Protein AF-A0A1T4TVL6-F1 (afdb_monomer_lite)

Secondary structure (DSSP, 8-state):
-EEEEEEE-SHHHHHHHHHTTGGGTEEEEESS---HHHHTT----S-EEEEETTS-EEEE--GGGGG-

Sequence (68 aa):
MNNKTLIADTHDIFDAFIVNGLHHNYSIYCQFPFNEDLVNQHSYGESFDIEFNDGHRHHQQDPYLLYK

Organism: NCBI:txid1935446

pLDDT: mean 89.46, std 13.77, range [42.38, 98.44]

Structure (mmCIF, N/CA/C/O backbone):
data_AF-A0A1T4TVL6-F1
#
_entry.id   AF-A0A1T4TVL6-F1
#
loop_
_atom_site.group_PDB
_atom_site.id
_atom_site.type_symbol
_atom_site.label_atom_id
_atom_site.label_alt_id
_atom_site.label_comp_id
_atom_site.label_asym_id
_atom_site.label_entity_id
_atom_site.label_seq_id
_atom_site.pdbx_PDB_ins_code
_atom_site.Cartn_x
_atom_site.Cartn_y
_atom_site.Cartn_z
_atom_site.occupancy
_atom_site.B_iso_or_equiv
_atom_site.auth_seq_id
_atom_site.auth_comp_id
_atom_site.auth_asym_id
_atom_site.auth_atom_id
_atom_site.pdbx_PDB_model_num
ATOM 1 N N . MET A 1 1 ? -5.736 8.131 12.834 1.00 57.25 1 MET A N 1
ATOM 2 C CA . MET A 1 1 ? -4.698 7.257 12.245 1.00 57.25 1 MET A CA 1
ATOM 3 C C . MET A 1 1 ? -3.590 7.046 13.254 1.00 57.25 1 MET A C 1
ATOM 5 O O . MET A 1 1 ? -3.307 7.952 14.029 1.00 57.25 1 MET A O 1
ATOM 9 N N . ASN A 1 2 ? -3.020 5.844 13.296 1.00 63.06 2 ASN A N 1
ATOM 10 C CA . ASN A 1 2 ? -1.883 5.536 14.157 1.00 63.06 2 ASN A CA 1
ATOM 11 C C . ASN A 1 2 ? -0.604 6.172 13.577 1.00 63.06 2 ASN A C 1
ATOM 13 O O . ASN A 1 2 ? -0.453 6.218 12.362 1.00 63.06 2 ASN A O 1
ATOM 17 N N . ASN A 1 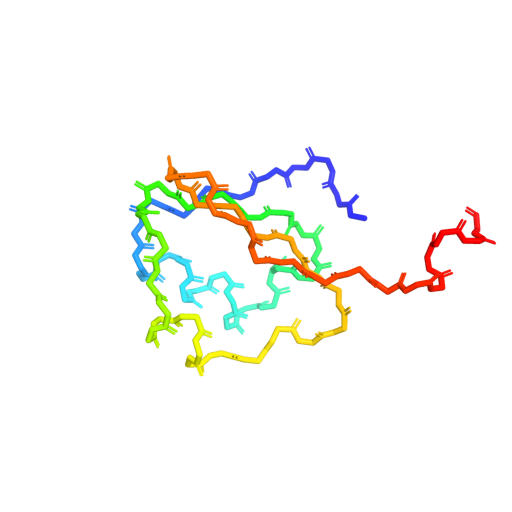3 ? 0.343 6.605 14.415 1.00 73.44 3 ASN A N 1
ATOM 18 C CA . ASN A 1 3 ? 1.585 7.272 13.969 1.00 73.44 3 ASN A CA 1
ATOM 19 C C . ASN A 1 3 ? 2.594 6.322 13.291 1.00 73.44 3 ASN A C 1
ATOM 21 O O . ASN A 1 3 ? 3.747 6.689 13.073 1.00 73.44 3 ASN A O 1
ATOM 25 N N . LYS A 1 4 ? 2.204 5.072 13.032 1.00 89.44 4 LYS A N 1
ATOM 26 C CA . LYS A 1 4 ? 3.056 4.058 12.416 1.00 89.44 4 LYS A CA 1
ATOM 27 C C . LYS A 1 4 ? 2.659 3.897 10.955 1.00 89.44 4 LYS A C 1
ATOM 29 O O . LYS A 1 4 ? 1.486 3.672 10.669 1.00 89.44 4 LYS A O 1
ATOM 34 N N . THR A 1 5 ? 3.648 3.951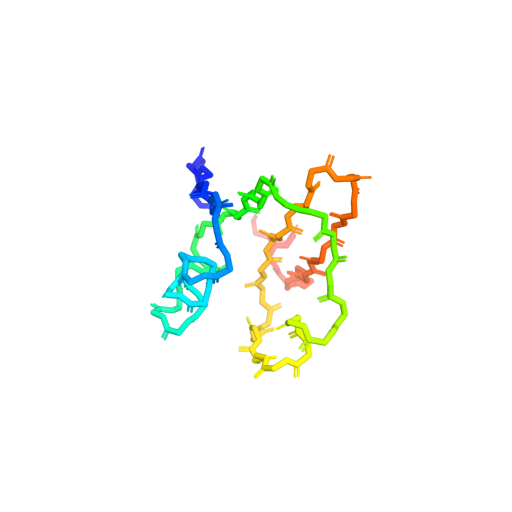 10.073 1.00 94.88 5 THR A N 1
ATOM 35 C CA . THR A 1 5 ? 3.490 3.660 8.647 1.00 94.88 5 THR A CA 1
ATOM 36 C C . THR A 1 5 ? 3.879 2.211 8.385 1.00 94.88 5 THR A C 1
ATOM 38 O O . THR A 1 5 ? 4.934 1.761 8.839 1.00 94.88 5 THR A O 1
ATOM 41 N N . LEU A 1 6 ? 3.030 1.477 7.671 1.00 97.38 6 LEU A N 1
ATOM 42 C CA . LEU A 1 6 ? 3.362 0.148 7.167 1.00 97.38 6 LEU A CA 1
ATOM 43 C C . LEU A 1 6 ? 4.106 0.283 5.840 1.00 97.38 6 LEU A C 1
ATOM 45 O O . LEU A 1 6 ? 3.717 1.082 4.994 1.00 97.38 6 LEU A O 1
ATOM 49 N N . ILE A 1 7 ? 5.166 -0.500 5.657 1.00 98.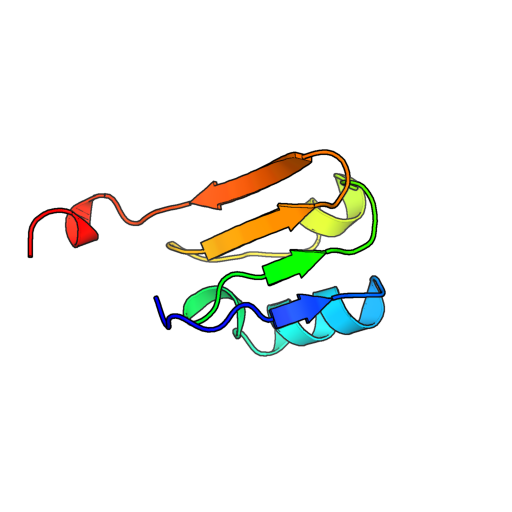06 7 ILE A N 1
ATOM 50 C CA . ILE A 1 7 ? 5.944 -0.508 4.417 1.00 98.06 7 ILE A CA 1
ATOM 51 C C . ILE A 1 7 ? 5.542 -1.734 3.605 1.00 98.06 7 ILE A C 1
ATOM 53 O O . ILE A 1 7 ? 5.709 -2.857 4.077 1.00 98.06 7 ILE A O 1
ATOM 57 N N . ALA A 1 8 ? 5.008 -1.512 2.407 1.00 98.12 8 ALA A N 1
ATOM 58 C CA . ALA A 1 8 ? 4.758 -2.555 1.425 1.00 98.12 8 ALA A CA 1
ATOM 59 C C . ALA A 1 8 ? 5.881 -2.524 0.383 1.00 98.12 8 ALA A C 1
ATOM 61 O O . ALA A 1 8 ? 5.932 -1.643 -0.471 1.00 98.12 8 ALA A O 1
ATOM 62 N N . ASP A 1 9 ? 6.822 -3.458 0.475 1.00 97.38 9 ASP A N 1
ATOM 63 C CA . ASP A 1 9 ? 7.952 -3.559 -0.457 1.00 97.38 9 ASP A CA 1
ATOM 64 C C . ASP A 1 9 ? 7.596 -4.293 -1.765 1.00 97.38 9 ASP A C 1
ATOM 66 O O . ASP A 1 9 ? 8.294 -4.166 -2.769 1.00 97.38 9 ASP A O 1
ATOM 70 N N . THR A 1 10 ? 6.479 -5.020 -1.768 1.00 97.75 10 THR A N 1
ATOM 71 C CA . THR A 1 10 ? 5.975 -5.841 -2.872 1.00 97.75 10 THR A CA 1
ATOM 72 C C . THR A 1 10 ? 4.461 -5.690 -3.011 1.00 97.75 10 THR A C 1
ATOM 74 O O . THR A 1 10 ? 3.772 -5.328 -2.052 1.00 97.75 10 THR A O 1
ATOM 77 N N . HIS A 1 11 ? 3.928 -6.001 -4.199 1.00 97.19 11 HIS A N 1
ATOM 78 C CA . HIS A 1 11 ? 2.479 -5.999 -4.435 1.00 97.19 11 HIS A CA 1
ATOM 79 C C . HIS A 1 11 ? 1.753 -7.006 -3.525 1.00 97.19 11 HIS A C 1
ATOM 81 O O . HIS A 1 11 ? 0.712 -6.673 -2.977 1.00 97.19 11 HIS A O 1
ATOM 87 N N . ASP A 1 12 ? 2.346 -8.175 -3.260 1.00 97.31 12 ASP A N 1
ATOM 88 C CA . ASP A 1 12 ? 1.748 -9.191 -2.380 1.00 97.31 12 ASP A CA 1
ATOM 89 C C . ASP A 1 12 ? 1.586 -8.691 -0.932 1.00 97.31 12 ASP A C 1
ATOM 91 O O . ASP A 1 12 ? 0.573 -8.956 -0.279 1.00 97.31 12 ASP A O 1
ATOM 95 N N . ILE A 1 13 ? 2.570 -7.943 -0.412 1.00 98.06 13 ILE A N 1
ATOM 96 C CA . ILE A 1 13 ? 2.477 -7.345 0.929 1.00 98.06 13 ILE A CA 1
ATOM 97 C C . ILE A 1 13 ? 1.435 -6.227 0.949 1.00 98.06 13 ILE A C 1
ATOM 99 O O . ILE A 1 13 ? 0.669 -6.125 1.910 1.00 98.06 13 ILE A O 1
ATOM 103 N N . PHE A 1 14 ? 1.379 -5.411 -0.106 1.00 97.94 14 PHE A N 1
ATOM 104 C CA . PHE A 1 14 ? 0.333 -4.407 -0.257 1.00 97.94 14 PHE A CA 1
ATOM 105 C C . PHE A 1 14 ? -1.054 -5.052 -0.221 1.00 97.94 14 PHE A C 1
ATOM 107 O O . PHE A 1 14 ? -1.859 -4.702 0.641 1.00 97.94 14 PHE A O 1
ATOM 114 N N . ASP A 1 15 ? -1.298 -6.054 -1.063 1.00 97.06 15 ASP A N 1
ATOM 115 C CA . ASP A 1 15 ? -2.565 -6.781 -1.120 1.00 97.06 15 ASP A CA 1
ATOM 116 C C . ASP A 1 15 ? -2.927 -7.380 0.241 1.00 97.06 15 ASP A C 1
ATOM 118 O O . ASP A 1 15 ? -4.060 -7.239 0.704 1.00 97.06 15 ASP A O 1
ATOM 122 N N . ALA A 1 16 ? -1.958 -7.972 0.945 1.00 97.62 16 ALA A N 1
ATOM 123 C CA . ALA A 1 16 ? -2.173 -8.483 2.291 1.00 97.62 16 ALA A CA 1
ATOM 124 C C . ALA A 1 16 ? -2.611 -7.378 3.268 1.00 97.62 16 ALA A C 1
ATOM 126 O O . ALA A 1 16 ? -3.529 -7.596 4.063 1.00 97.62 16 ALA A O 1
ATOM 127 N N . PHE A 1 17 ? -2.010 -6.186 3.222 1.00 97.00 17 PHE A N 1
ATOM 128 C CA . PHE A 1 17 ? -2.431 -5.063 4.064 1.00 97.00 17 PHE A CA 1
ATOM 129 C C . PHE A 1 17 ? -3.846 -4.586 3.737 1.00 97.00 17 PHE A C 1
ATOM 131 O O . PHE A 1 17 ? -4.600 -4.244 4.656 1.00 97.00 17 PHE A O 1
ATOM 138 N N . ILE A 1 18 ? -4.219 -4.575 2.455 1.00 96.38 18 ILE A N 1
ATOM 139 C CA . ILE A 1 18 ? -5.552 -4.147 2.037 1.00 96.38 18 ILE A CA 1
ATOM 140 C C . ILE A 1 18 ? -6.609 -5.174 2.447 1.00 96.38 18 ILE A C 1
ATOM 142 O O . ILE A 1 18 ? -7.548 -4.817 3.158 1.00 96.38 18 ILE A O 1
ATOM 146 N N . VAL A 1 19 ? -6.406 -6.454 2.125 1.00 95.69 19 VAL A N 1
ATOM 147 C CA . VAL 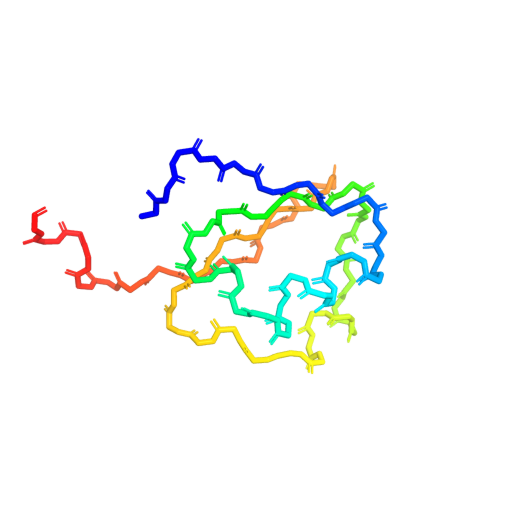A 1 19 ? -7.329 -7.557 2.450 1.00 95.69 19 VAL A CA 1
ATOM 148 C C . VAL A 1 19 ? -7.543 -7.716 3.958 1.00 95.69 19 VAL A C 1
ATOM 150 O O . VAL A 1 19 ? -8.650 -8.022 4.395 1.00 95.69 19 VAL A O 1
ATOM 153 N N . ASN A 1 20 ? -6.516 -7.468 4.777 1.00 95.62 20 ASN A N 1
ATOM 154 C CA . ASN A 1 20 ? -6.635 -7.512 6.240 1.00 95.62 20 ASN A CA 1
ATOM 155 C C . ASN A 1 20 ? -7.176 -6.206 6.857 1.00 95.62 20 ASN A C 1
ATOM 157 O O . ASN A 1 20 ? -7.241 -6.092 8.082 1.00 95.62 20 ASN A O 1
ATOM 161 N N . GLY A 1 21 ? -7.537 -5.202 6.050 1.00 94.31 21 GLY A N 1
ATOM 162 C CA . GLY A 1 21 ? -8.107 -3.941 6.535 1.00 94.31 21 GLY A CA 1
ATOM 163 C C . GLY A 1 21 ? -7.118 -3.045 7.291 1.00 94.31 21 GLY A C 1
ATOM 164 O O . GLY A 1 21 ? -7.530 -2.163 8.045 1.00 94.31 21 GLY A O 1
ATOM 165 N N . LEU A 1 22 ? -5.804 -3.248 7.134 1.00 94.75 22 LEU A N 1
ATOM 166 C CA . LEU A 1 22 ? -4.799 -2.478 7.880 1.00 94.75 22 LEU A CA 1
ATOM 167 C C . LEU A 1 22 ? -4.756 -1.005 7.450 1.00 94.75 22 LEU A C 1
ATOM 169 O O . LEU A 1 22 ? -4.484 -0.132 8.277 1.00 94.75 22 LEU A O 1
ATOM 173 N N . HIS A 1 23 ? -5.099 -0.729 6.192 1.00 93.81 23 HIS A N 1
ATOM 174 C CA . HIS A 1 23 ? -5.187 0.610 5.603 1.00 93.81 23 HIS A CA 1
ATOM 175 C C . HIS A 1 23 ? -6.184 1.547 6.311 1.00 93.81 23 HIS A C 1
ATOM 177 O O . HIS A 1 23 ? -6.045 2.763 6.217 1.00 93.81 23 HIS A O 1
ATOM 183 N N . HIS A 1 24 ? -7.147 1.012 7.072 1.00 91.38 24 HIS A N 1
ATOM 184 C CA . HIS A 1 24 ? -8.063 1.824 7.882 1.00 91.38 24 HIS A CA 1
ATOM 185 C C . HIS A 1 24 ? -7.387 2.454 9.110 1.00 91.38 24 HIS A C 1
ATOM 187 O O . HIS A 1 24 ? -7.832 3.476 9.630 1.00 91.38 24 HIS A O 1
ATOM 193 N N . ASN A 1 25 ? -6.324 1.824 9.618 1.00 91.44 25 ASN A N 1
ATOM 194 C CA . ASN A 1 25 ? -5.703 2.186 10.894 1.00 91.44 25 ASN A CA 1
ATOM 195 C C . ASN A 1 25 ? -4.309 2.797 10.728 1.00 91.44 25 ASN A C 1
ATOM 197 O O . ASN A 1 25 ? -3.877 3.591 11.576 1.00 91.44 25 ASN A O 1
ATOM 201 N N . TYR A 1 26 ? -3.619 2.428 9.652 1.00 93.94 26 TYR A N 1
ATOM 202 C CA . TYR A 1 26 ? -2.236 2.784 9.373 1.00 93.94 26 TYR A CA 1
ATOM 203 C C . TYR A 1 26 ? -2.121 3.400 7.982 1.00 93.94 26 TYR A C 1
ATOM 205 O O . TYR A 1 26 ? -2.734 2.901 7.039 1.00 93.94 26 TYR A O 1
ATOM 213 N N . SER A 1 27 ? -1.284 4.431 7.848 1.00 95.19 27 SER A N 1
ATOM 214 C CA . SER A 1 27 ? -0.803 4.837 6.526 1.00 95.19 27 SER A CA 1
ATOM 215 C C . SER A 1 27 ? 0.077 3.730 5.949 1.00 95.19 27 SER A C 1
ATOM 217 O O . SER A 1 27 ? 0.809 3.058 6.687 1.00 95.19 27 SER A O 1
ATOM 219 N N . ILE A 1 28 ? 0.036 3.558 4.635 1.00 97.12 28 ILE A N 1
ATOM 220 C CA . ILE A 1 28 ? 0.853 2.584 3.912 1.00 97.12 28 ILE A CA 1
ATOM 221 C C . ILE A 1 28 ? 1.794 3.340 2.979 1.00 97.12 28 ILE A C 1
ATOM 223 O O . ILE A 1 28 ? 1.374 4.251 2.273 1.00 97.12 28 ILE A O 1
ATOM 227 N N . TYR A 1 29 ? 3.064 2.950 2.970 1.00 98.19 29 TYR A N 1
ATOM 228 C CA . TYR A 1 29 ? 4.044 3.405 1.993 1.00 98.19 29 TYR A CA 1
ATOM 229 C C . TYR A 1 29 ? 4.502 2.229 1.128 1.00 98.19 29 TYR A C 1
ATOM 231 O O . TYR A 1 29 ? 5.054 1.251 1.640 1.00 98.19 29 TYR A O 1
ATOM 239 N N . CYS A 1 30 ? 4.283 2.332 -0.176 1.00 98.44 30 CYS A N 1
ATOM 240 C CA . CYS A 1 30 ? 4.660 1.343 -1.174 1.00 98.44 30 CYS A CA 1
ATOM 241 C C . CYS A 1 30 ? 6.055 1.662 -1.733 1.00 98.44 30 CYS A C 1
ATOM 243 O O . CYS A 1 30 ? 6.282 2.752 -2.254 1.00 98.44 30 CYS A O 1
ATOM 245 N N . GLN A 1 31 ? 6.992 0.707 -1.691 1.00 98.25 31 GLN A N 1
ATOM 246 C CA . GLN A 1 31 ? 8.339 0.865 -2.276 1.00 98.25 31 GLN A CA 1
ATOM 247 C C . GLN A 1 31 ? 8.387 0.595 -3.789 1.00 98.25 31 GLN A C 1
ATOM 249 O O . GLN A 1 31 ? 9.461 0.405 -4.360 1.00 98.25 31 GLN A O 1
ATOM 254 N N . PHE A 1 32 ? 7.227 0.601 -4.434 1.00 98.00 32 PHE A N 1
ATOM 255 C CA . PHE A 1 32 ? 7.024 0.430 -5.864 1.00 98.00 32 PHE A CA 1
ATOM 256 C C . PHE A 1 32 ? 6.158 1.589 -6.394 1.00 98.00 32 PHE A C 1
ATOM 258 O O . PHE A 1 32 ? 5.439 2.212 -5.601 1.00 98.00 32 PHE A O 1
ATOM 265 N N . PRO A 1 33 ? 6.252 1.917 -7.697 1.00 97.88 33 PRO A N 1
ATOM 266 C CA . PRO A 1 33 ? 5.514 3.036 -8.276 1.00 97.88 33 PRO A CA 1
ATOM 267 C C . PRO A 1 33 ? 4.013 2.749 -8.322 1.00 97.88 33 PRO A C 1
ATOM 269 O O . PRO A 1 33 ? 3.582 1.597 -8.232 1.00 97.88 33 PRO A O 1
ATOM 272 N N . PHE A 1 34 ? 3.213 3.797 -8.491 1.00 97.50 34 PHE A N 1
ATOM 273 C CA . PHE A 1 34 ? 1.773 3.658 -8.619 1.00 97.50 34 PHE A CA 1
ATOM 274 C C . PHE A 1 34 ? 1.398 2.765 -9.803 1.00 97.50 34 PHE A C 1
ATOM 276 O O . PHE A 1 34 ? 1.933 2.875 -10.908 1.00 97.50 34 PHE A O 1
ATOM 283 N N . ASN A 1 35 ? 0.432 1.886 -9.554 1.00 95.56 35 ASN A N 1
ATOM 284 C CA . ASN A 1 35 ? -0.155 1.019 -10.555 1.00 95.56 35 ASN A CA 1
ATOM 285 C C . ASN A 1 35 ? -1.678 1.090 -10.421 1.00 95.56 35 ASN A C 1
ATOM 287 O O . ASN A 1 35 ? -2.248 0.586 -9.454 1.00 95.56 35 ASN A O 1
ATOM 291 N N . GLU A 1 36 ? -2.323 1.727 -11.395 1.00 95.12 36 GLU A N 1
ATOM 292 C CA . GLU A 1 36 ? -3.772 1.920 -11.413 1.00 95.12 36 GLU A CA 1
ATOM 293 C C . GLU A 1 36 ? -4.537 0.588 -11.404 1.00 95.12 36 GLU A C 1
ATOM 295 O O . GLU A 1 36 ? -5.507 0.450 -10.660 1.00 95.12 36 GLU A O 1
ATOM 300 N N . ASP A 1 37 ? -4.063 -0.418 -12.145 1.00 94.94 37 ASP A N 1
ATOM 301 C CA . ASP A 1 37 ? -4.693 -1.741 -12.183 1.00 94.94 37 ASP A CA 1
ATOM 302 C C . ASP A 1 37 ? -4.620 -2.441 -10.824 1.00 94.94 37 ASP A C 1
ATOM 304 O O . ASP A 1 37 ? -5.560 -3.131 -10.444 1.00 94.94 37 ASP A O 1
ATOM 308 N N . LEU A 1 38 ? -3.518 -2.272 -10.085 1.00 92.75 38 LEU A N 1
ATOM 309 C CA . LEU A 1 38 ? -3.365 -2.813 -8.730 1.00 92.75 38 LEU A CA 1
ATOM 310 C C . LEU A 1 38 ? -4.313 -2.115 -7.750 1.00 92.75 38 LEU A C 1
ATOM 312 O O . LEU A 1 38 ? -4.967 -2.770 -6.944 1.00 92.75 38 LEU A O 1
ATOM 316 N N . VAL A 1 39 ? -4.400 -0.785 -7.815 1.00 93.62 39 VAL A N 1
ATOM 317 C CA . VAL A 1 39 ? -5.235 -0.006 -6.892 1.00 93.62 39 VAL A CA 1
ATOM 318 C C . VAL A 1 39 ? -6.724 -0.263 -7.126 1.00 93.62 39 VAL A C 1
ATOM 320 O O . VAL A 1 39 ? -7.482 -0.473 -6.183 1.00 93.62 39 VAL A O 1
ATOM 323 N N . ASN A 1 40 ? -7.145 -0.338 -8.386 1.00 93.44 40 ASN A N 1
ATOM 324 C CA . ASN A 1 40 ? -8.547 -0.542 -8.746 1.00 93.44 40 ASN A CA 1
ATOM 325 C C . ASN A 1 40 ? -9.075 -1.958 -8.440 1.00 93.44 40 ASN A C 1
ATOM 327 O O . ASN A 1 40 ? -10.278 -2.194 -8.554 1.00 93.44 40 ASN A O 1
ATOM 331 N N . GLN A 1 41 ? -8.215 -2.902 -8.039 1.00 93.94 41 GLN A N 1
ATOM 332 C CA . GLN A 1 41 ? -8.635 -4.240 -7.598 1.00 93.94 41 GLN A CA 1
ATOM 333 C C . GLN A 1 41 ? -9.285 -4.243 -6.213 1.00 93.94 41 GLN A C 1
ATOM 335 O O . GLN A 1 41 ? -9.972 -5.204 -5.861 1.00 93.94 41 GLN A O 1
ATOM 340 N N . HIS A 1 42 ? -9.088 -3.183 -5.428 1.00 92.25 42 HIS A N 1
ATOM 341 C CA . HIS A 1 42 ? -9.482 -3.149 -4.027 1.00 92.25 42 HIS A CA 1
ATOM 342 C C . HIS A 1 42 ? -10.533 -2.080 -3.733 1.00 92.25 42 HIS A C 1
ATOM 344 O O . HIS A 1 42 ? -10.680 -1.085 -4.436 1.00 92.25 42 HIS A O 1
ATOM 350 N N . SER A 1 43 ? -11.271 -2.281 -2.642 1.00 89.06 43 SER A N 1
ATOM 351 C CA . SER A 1 43 ? -12.169 -1.278 -2.062 1.00 89.06 43 SER A CA 1
ATOM 352 C C . SER A 1 43 ? -11.636 -0.859 -0.695 1.00 89.06 43 SER A C 1
ATOM 354 O O . SER A 1 43 ? -11.568 -1.681 0.214 1.00 89.06 43 SER A O 1
ATOM 356 N N . TYR A 1 44 ? -11.275 0.416 -0.549 1.00 90.50 44 TYR A N 1
ATOM 357 C CA . TYR A 1 44 ? -10.530 0.929 0.612 1.00 90.50 44 TYR A CA 1
ATOM 358 C C . TYR A 1 44 ? -11.402 1.534 1.729 1.00 90.50 44 TYR A C 1
ATOM 360 O O . TYR A 1 44 ? -10.905 1.956 2.775 1.00 90.50 44 TYR A O 1
ATOM 368 N N . GLY A 1 45 ? -12.718 1.600 1.517 1.00 86.19 45 GLY A N 1
ATOM 369 C CA . GLY A 1 45 ? -13.651 2.220 2.458 1.00 86.19 45 GLY A CA 1
ATOM 370 C C . GLY A 1 45 ? -13.511 3.744 2.541 1.00 86.19 45 GLY A C 1
ATOM 371 O O . GLY A 1 45 ? -13.105 4.404 1.587 1.00 86.19 45 GLY A O 1
ATOM 372 N N . GLU A 1 46 ? -13.915 4.315 3.677 1.00 83.25 46 GLU A N 1
ATOM 373 C CA . GLU A 1 46 ? -14.143 5.762 3.802 1.00 83.25 46 GLU A CA 1
ATOM 374 C C . GLU A 1 46 ? -12.892 6.575 4.160 1.00 83.25 46 GLU A C 1
ATOM 376 O O . GLU A 1 46 ? -12.850 7.776 3.888 1.00 83.25 46 GLU A O 1
ATOM 381 N N . SER A 1 47 ? -11.881 5.939 4.758 1.00 89.06 47 SER A N 1
ATOM 382 C CA . SER A 1 47 ? -10.668 6.608 5.231 1.00 89.06 47 SER A CA 1
ATOM 383 C C . SER A 1 47 ? -9.445 5.704 5.087 1.00 89.06 47 SER A C 1
ATOM 385 O O . SER A 1 47 ? -9.416 4.604 5.647 1.00 89.06 47 SER A O 1
ATOM 387 N N . PHE A 1 48 ? -8.453 6.166 4.326 1.00 93.62 48 P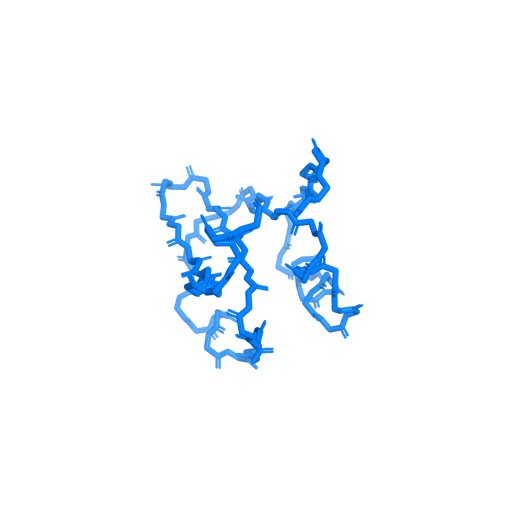HE A N 1
ATOM 388 C CA . PHE A 1 48 ? -7.186 5.479 4.078 1.00 93.62 48 PHE A CA 1
ATOM 389 C C . PHE A 1 48 ? -6.131 6.455 3.542 1.00 93.62 48 PHE A C 1
ATOM 391 O O . PHE A 1 48 ? -6.450 7.514 2.999 1.00 93.62 48 PHE A O 1
ATOM 398 N N . ASP A 1 49 ? -4.860 6.080 3.663 1.00 95.31 49 ASP A N 1
ATOM 399 C CA . ASP A 1 49 ? -3.733 6.892 3.210 1.00 95.31 49 ASP A CA 1
ATOM 400 C C . ASP A 1 49 ? -2.596 6.006 2.704 1.00 95.31 49 ASP A C 1
ATOM 402 O O . ASP A 1 49 ? -1.958 5.293 3.483 1.00 95.31 49 ASP A O 1
ATOM 406 N N . ILE A 1 50 ? -2.380 6.023 1.391 1.00 96.50 50 ILE A N 1
ATOM 407 C CA . ILE A 1 50 ? -1.414 5.176 0.697 1.00 96.50 50 ILE A CA 1
ATOM 408 C C . ILE A 1 50 ? -0.525 6.071 -0.169 1.00 96.50 50 ILE A C 1
ATOM 410 O O . ILE A 1 50 ? -1.008 6.790 -1.044 1.00 96.50 50 ILE A O 1
ATOM 414 N N . GLU A 1 51 ? 0.781 6.012 0.054 1.00 97.88 51 GLU A N 1
ATOM 415 C CA . GLU A 1 51 ? 1.791 6.739 -0.718 1.00 97.88 51 GLU A CA 1
ATOM 416 C C . GLU A 1 51 ? 2.700 5.755 -1.459 1.00 97.88 51 GLU A C 1
ATOM 418 O O . GLU A 1 51 ? 3.084 4.725 -0.912 1.00 97.88 51 GLU A O 1
ATOM 423 N N . PHE A 1 52 ? 3.042 6.069 -2.704 1.00 98.25 52 PHE A N 1
ATOM 424 C CA . PHE A 1 52 ? 3.913 5.270 -3.563 1.00 98.25 52 PHE A CA 1
ATOM 425 C C . PHE A 1 52 ? 5.276 5.951 -3.724 1.00 98.25 52 PHE A C 1
ATOM 427 O O . PHE A 1 52 ? 5.415 7.162 -3.538 1.00 98.25 52 PHE A O 1
ATOM 434 N N . ASN A 1 53 ? 6.310 5.183 -4.067 1.00 97.62 53 ASN A N 1
ATOM 435 C CA . ASN A 1 53 ? 7.686 5.693 -4.103 1.00 97.62 53 ASN A CA 1
ATOM 436 C C . ASN A 1 53 ? 7.969 6.716 -5.222 1.00 97.62 53 ASN A C 1
ATOM 438 O O . ASN A 1 53 ? 9.008 7.374 -5.201 1.00 97.62 53 ASN A O 1
ATOM 442 N N . ASP A 1 54 ? 7.053 6.855 -6.177 1.00 97.44 54 ASP A N 1
ATOM 443 C CA . ASP A 1 54 ? 7.063 7.858 -7.242 1.00 97.44 54 ASP A CA 1
ATOM 444 C C . ASP A 1 54 ? 6.390 9.177 -6.820 1.00 97.44 54 ASP A C 1
ATOM 446 O O . ASP A 1 54 ? 6.312 10.121 -7.608 1.00 97.44 54 ASP A O 1
ATOM 450 N N . GLY A 1 55 ? 5.933 9.258 -5.567 1.00 96.31 5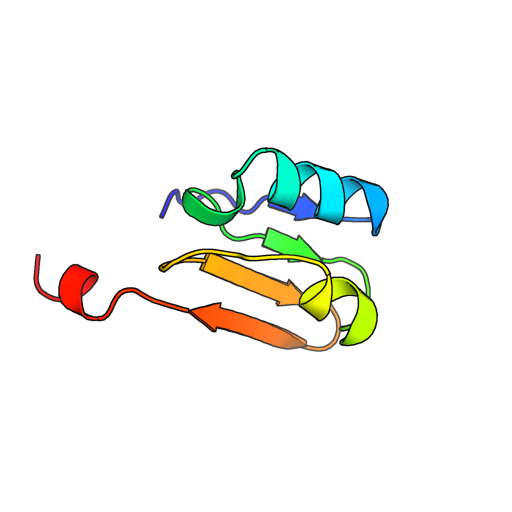5 GLY A N 1
ATOM 451 C CA . GLY A 1 55 ? 5.271 10.419 -4.982 1.00 96.31 55 GLY A CA 1
ATOM 452 C C . GLY A 1 55 ? 3.763 10.465 -5.227 1.00 96.31 55 GLY A C 1
ATOM 453 O O . GLY A 1 55 ? 3.106 11.398 -4.760 1.00 96.31 55 GLY A O 1
ATOM 454 N N . HIS A 1 56 ? 3.186 9.486 -5.930 1.00 97.69 56 HIS A N 1
ATOM 455 C CA . HIS A 1 56 ? 1.738 9.386 -6.052 1.00 97.69 56 HIS A CA 1
ATOM 456 C C . HIS A 1 56 ? 1.108 9.052 -4.691 1.00 97.69 56 HIS A C 1
ATOM 458 O O . HIS A 1 56 ? 1.615 8.213 -3.945 1.00 97.69 56 HIS A O 1
ATOM 464 N N . ARG A 1 57 ? -0.033 9.675 -4.368 1.00 96.38 57 ARG A N 1
ATOM 465 C CA . ARG A 1 57 ? -0.733 9.452 -3.096 1.00 96.38 57 ARG A CA 1
ATOM 466 C C . ARG A 1 57 ? -2.209 9.155 -3.314 1.00 96.38 57 ARG A C 1
ATOM 468 O O . ARG A 1 57 ? -2.985 10.044 -3.657 1.00 96.38 57 ARG A O 1
ATOM 475 N N . HIS A 1 58 ? -2.593 7.912 -3.057 1.00 95.19 58 HIS A N 1
ATOM 476 C CA . HIS A 1 58 ? -3.973 7.454 -3.070 1.00 95.19 58 HIS A CA 1
ATOM 477 C C . HIS A 1 58 ? -4.522 7.531 -1.644 1.00 95.19 58 HIS A C 1
ATOM 479 O O . HIS A 1 58 ? -4.143 6.746 -0.778 1.00 95.19 58 HIS A O 1
ATOM 485 N N . HIS A 1 59 ? -5.380 8.509 -1.371 1.00 93.75 59 HIS A N 1
ATOM 486 C CA . HIS A 1 59 ? -5.925 8.703 -0.034 1.00 93.75 59 HIS A CA 1
ATOM 487 C C . HIS A 1 59 ? -7.362 9.202 -0.088 1.00 93.75 59 HIS A C 1
ATOM 489 O O . HIS A 1 59 ? -7.761 9.919 -1.006 1.00 93.75 59 HIS A O 1
ATOM 495 N N . GLN A 1 60 ? -8.108 8.865 0.952 1.00 90.69 60 GLN A N 1
ATOM 496 C CA . GLN A 1 60 ? -9.392 9.463 1.259 1.00 90.69 60 GLN A CA 1
ATOM 497 C C . GLN A 1 60 ? -9.412 9.749 2.753 1.00 90.69 60 GLN A C 1
ATOM 499 O O . GLN A 1 60 ? -9.023 8.907 3.557 1.00 90.69 60 GLN A O 1
ATOM 504 N N . GLN A 1 61 ? -9.838 10.946 3.134 1.00 79.06 61 GLN A N 1
ATOM 505 C CA . GLN A 1 61 ? -10.059 11.289 4.532 1.00 79.06 61 GLN A CA 1
ATOM 506 C C . GLN A 1 61 ? -11.549 11.486 4.744 1.00 79.06 61 GLN A C 1
ATOM 508 O O . GLN A 1 61 ? -12.191 12.197 3.970 1.00 79.06 61 GLN A O 1
ATOM 513 N N . ASP A 1 62 ? -12.081 10.881 5.804 1.00 68.56 62 ASP A N 1
ATOM 514 C CA . ASP A 1 62 ? -13.432 11.186 6.255 1.00 68.56 62 ASP A CA 1
ATOM 515 C C . ASP A 1 62 ? -13.490 12.681 6.639 1.00 68.56 62 ASP A C 1
ATOM 517 O O . ASP A 1 62 ? -12.801 13.101 7.582 1.00 68.56 62 ASP A O 1
ATOM 521 N N . PRO A 1 63 ? -14.294 13.503 5.937 1.00 63.22 63 PRO A N 1
ATOM 522 C CA . PRO A 1 63 ? -14.396 14.933 6.210 1.00 63.22 63 PRO A CA 1
ATOM 523 C C . PRO A 1 63 ? -14.888 15.238 7.633 1.00 63.22 63 PRO A C 1
ATOM 525 O O . PRO A 1 63 ? -14.673 16.345 8.127 1.00 63.22 63 PRO A O 1
ATOM 528 N N . TYR A 1 64 ? -15.508 14.279 8.328 1.00 60.78 64 TYR A N 1
ATOM 529 C CA . TYR A 1 64 ? -16.020 14.463 9.685 1.00 60.78 64 TYR A CA 1
ATOM 530 C C . TYR A 1 64 ? -14.979 14.230 10.792 1.00 60.78 64 TYR A C 1
ATOM 532 O O . TYR A 1 64 ? -15.216 14.625 11.937 1.00 60.78 64 TYR A O 1
ATOM 540 N N . LEU A 1 65 ? -13.804 13.667 10.483 1.00 55.16 65 LEU A N 1
ATOM 541 C CA . LEU A 1 65 ? -12.699 13.509 11.445 1.00 55.16 65 LEU A CA 1
ATOM 542 C C . LEU A 1 65 ? -11.916 14.812 11.705 1.00 55.16 65 LEU A C 1
ATOM 544 O O . LEU A 1 65 ? -11.168 14.875 12.675 1.00 55.16 65 LEU A O 1
ATOM 548 N N . LEU A 1 66 ? -12.114 15.860 10.896 1.00 52.56 66 LEU A N 1
ATOM 549 C CA . LEU A 1 66 ? -11.491 17.185 11.073 1.00 52.56 66 LEU A CA 1
ATOM 550 C C . LEU A 1 66 ? -12.172 18.064 12.141 1.00 52.56 66 LEU A C 1
ATOM 552 O O . LEU A 1 66 ? -11.651 19.126 12.477 1.00 52.56 66 LEU A O 1
ATOM 556 N N . TYR A 1 67 ? -13.324 17.643 12.676 1.00 48.16 67 TYR A N 1
ATOM 557 C CA . TYR A 1 67 ? -14.153 18.436 13.597 1.00 48.16 67 TYR A CA 1
ATOM 558 C C . TYR A 1 67 ? -14.219 17.879 15.031 1.00 48.16 67 TYR A C 1
ATOM 560 O O . TYR A 1 67 ? -15.146 18.215 15.772 1.00 48.16 67 TYR A O 1
ATOM 568 N N . LYS A 1 68 ? -13.270 17.026 15.434 1.00 42.38 68 LYS A N 1
ATOM 569 C CA . LYS A 1 68 ? -13.148 16.521 16.811 1.00 42.38 68 LYS A CA 1
ATOM 570 C C . LYS A 1 68 ? -11.837 16.929 17.460 1.00 42.38 68 LYS A C 1
ATOM 572 O O . LYS A 1 68 ? -10.801 16.872 16.768 1.00 42.38 68 LYS A O 1
#

Foldseek 3Di:
DDPDEAEAADLVSVVVCQVVLVQQPHAYEYAAADDPVSVVVGDNPAFGWYAYPVGDIDTHHNPVVVPD

Radius of gyration: 11.62 Å; chains: 1; bounding box: 24×28×29 Å